Protein AF-A0AAD9J6M9-F1 (afdb_monomer)

Secondary structure (DSSP, 8-state):
--------------------------------SS-S-TT-TTGGG---HHHHH----TTSPPPHHHHHHHHHHHHHHHHHHHHHHHHHHHHHHHHHHHHHHHHHHHHIIIIIHHHHHHHHHHHHHHHHHHHHHIIIIIHHHHHHHHHHHHT----------

Sequence (161 aa):
MSSEQKSEPATLPMGEEVKLNMTPEGARDDLDLLERDPNGMNADIKTKFHDVFGEPDREIYSLDKIWIIAYKVYGLTKLWCYRIISVVLAIPLAVFWGVSFACVSFCRIWVCVPCLRSCDIELMCVRQVFDVCLQTFLGPCWEAFGRLFYNIRVKLIKSEV

Foldseek 3Di:
DDDPPPDDPDPDPPDPDPPPDDDDDDDDPDDDPPCNCPVCPCVVVPDAPCNVDNDDDPPDDDDPVVVVVCNVVVVVVVVVVCVVCCVVPVVVVVVVVVVVVVVVVCCCVPPVVVVVVVVVVVVVVVVVVVVVVCCVPVVVVVVVVVVVVVPDDDDDDPPDD

Organism: NCBI:txid53620

InterPro domains:
  IPR001612 Caveolin [PF01146] (29-155)
  IPR001612 Caveolin [PTHR10844] (19-158)

Solvent-accessible surface area (backbone atoms only — not comparable to full-atom values): 10395 Å² total; per-residue (Å²): 142,79,83,86,80,79,78,74,81,81,84,72,80,90,68,83,75,79,81,78,85,72,86,87,87,77,98,65,82,86,76,53,84,85,58,82,57,86,82,53,83,62,62,89,72,71,77,50,71,61,79,77,67,54,78,93,56,92,86,72,70,72,59,67,70,57,54,54,48,50,54,51,52,49,55,52,52,53,51,53,53,48,53,54,52,44,64,70,45,46,60,61,50,51,52,53,50,52,51,51,52,49,53,52,50,48,46,43,62,72,45,50,46,52,52,51,54,51,50,50,57,57,46,50,56,54,47,54,56,48,49,54,49,43,52,69,57,49,42,59,51,51,54,54,54,50,57,74,58,65,77,69,79,84,78,86,77,83,80,87,127

pLDDT: mean 77.46, std 18.83, range [33.88, 96.12]

Structure (mmCIF, N/CA/C/O backbone):
data_AF-A0AAD9J6M9-F1
#
_entry.id   AF-A0AAD9J6M9-F1
#
loop_
_atom_site.group_PDB
_atom_site.id
_atom_site.type_symbol
_atom_site.label_atom_id
_atom_site.label_alt_id
_atom_site.label_comp_id
_atom_site.label_asym_id
_atom_site.label_entity_id
_atom_site.label_seq_id
_atom_site.pdbx_PDB_ins_code
_atom_site.Cartn_x
_atom_site.Cartn_y
_atom_site.Cartn_z
_atom_site.occupancy
_atom_site.B_iso_or_equiv
_atom_site.auth_seq_id
_atom_site.auth_comp_id
_atom_site.auth_asym_id
_atom_site.auth_atom_id
_atom_site.pdbx_PDB_model_num
ATOM 1 N N . MET A 1 1 ? 22.955 35.532 -42.766 1.00 39.34 1 MET A N 1
ATOM 2 C CA . MET A 1 1 ? 22.198 34.494 -43.491 1.00 39.34 1 MET A CA 1
ATOM 3 C C . MET A 1 1 ? 22.899 33.164 -43.261 1.00 39.34 1 MET A C 1
ATOM 5 O O . MET A 1 1 ? 23.774 32.801 -44.027 1.00 39.34 1 MET A O 1
ATOM 9 N N . SER A 1 2 ? 22.599 32.503 -42.147 1.00 37.25 2 SER A N 1
ATOM 10 C CA . SER A 1 2 ? 22.877 31.077 -41.974 1.00 37.25 2 SER A CA 1
ATOM 11 C C . SER A 1 2 ? 21.791 30.556 -41.048 1.00 37.25 2 SER A C 1
ATOM 13 O O . SER A 1 2 ? 21.625 31.052 -39.937 1.00 37.25 2 SER A O 1
ATOM 15 N N . SER A 1 3 ? 20.941 29.718 -41.614 1.00 34.59 3 SER A N 1
ATOM 16 C CA . SER A 1 3 ? 19.667 29.260 -41.081 1.00 34.59 3 SER A CA 1
ATOM 17 C C . SER A 1 3 ? 19.888 28.336 -39.889 1.00 34.59 3 SER A C 1
ATOM 19 O O . SER A 1 3 ? 20.522 27.292 -40.005 1.00 34.59 3 SER A O 1
ATOM 21 N N . GLU A 1 4 ? 19.329 28.722 -38.748 1.00 39.59 4 GLU A N 1
ATOM 22 C CA . GLU A 1 4 ? 19.260 27.913 -37.538 1.00 39.59 4 GLU A CA 1
ATOM 23 C C . GLU A 1 4 ? 18.248 26.784 -37.771 1.00 39.59 4 GLU A C 1
ATOM 25 O O . GLU A 1 4 ? 17.033 26.961 -37.672 1.00 39.59 4 GLU A O 1
ATOM 30 N N . GLN A 1 5 ? 18.742 25.623 -38.194 1.00 34.78 5 GLN A N 1
ATOM 31 C CA . GLN A 1 5 ? 17.907 24.463 -38.475 1.00 34.78 5 GLN A CA 1
ATOM 32 C C . GLN A 1 5 ? 17.642 23.719 -37.163 1.00 34.78 5 GLN A C 1
ATOM 34 O O . GLN A 1 5 ? 18.360 22.802 -36.775 1.00 34.78 5 GLN A O 1
ATOM 39 N N . LYS A 1 6 ? 16.605 24.174 -36.456 1.00 33.88 6 LYS A N 1
ATOM 40 C CA .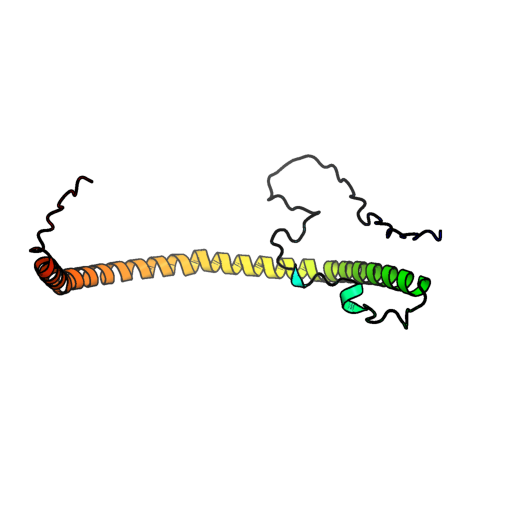 LYS A 1 6 ? 16.033 23.523 -35.277 1.00 33.88 6 LYS A CA 1
ATOM 41 C C . LYS A 1 6 ? 15.489 22.149 -35.683 1.00 33.88 6 LYS A C 1
ATOM 43 O O . LYS A 1 6 ? 14.418 22.055 -36.276 1.00 33.88 6 LYS A O 1
ATOM 48 N N . SER A 1 7 ? 16.235 21.085 -35.401 1.00 38.72 7 SER A N 1
ATOM 49 C CA . SER A 1 7 ? 15.749 19.713 -35.528 1.00 38.72 7 SER A CA 1
ATOM 50 C C . SER A 1 7 ? 14.816 19.414 -34.356 1.00 38.72 7 SER A C 1
ATOM 52 O O . SER A 1 7 ? 15.237 19.132 -33.236 1.00 38.72 7 SER A O 1
ATOM 54 N N . GLU A 1 8 ? 13.517 19.533 -34.610 1.00 36.91 8 GLU A N 1
ATOM 55 C CA . GLU A 1 8 ? 12.484 19.046 -33.701 1.00 36.91 8 GLU A CA 1
ATOM 56 C C . GLU A 1 8 ? 12.668 17.533 -33.482 1.00 36.91 8 GLU A C 1
ATOM 58 O O . GLU A 1 8 ? 12.747 16.779 -34.460 1.00 36.91 8 GLU A O 1
ATOM 63 N N . PRO A 1 9 ? 12.771 17.055 -32.228 1.00 38.12 9 PRO A N 1
ATOM 64 C CA . PRO A 1 9 ? 12.841 15.629 -31.971 1.00 38.12 9 PRO A CA 1
ATOM 65 C C . PRO A 1 9 ? 11.501 15.001 -32.354 1.00 38.12 9 PRO A C 1
ATOM 67 O O . PRO A 1 9 ? 10.450 15.383 -31.846 1.00 38.12 9 PRO A O 1
ATOM 70 N N . ALA A 1 10 ? 11.554 14.031 -33.267 1.00 40.94 10 ALA A N 1
ATOM 71 C CA . ALA A 1 10 ? 10.405 13.248 -33.685 1.00 40.94 10 ALA A CA 1
ATOM 72 C C . ALA A 1 10 ? 9.774 12.552 -32.471 1.00 40.94 10 ALA A C 1
ATOM 74 O O . ALA A 1 10 ? 10.279 11.542 -31.974 1.00 40.94 10 ALA A O 1
ATOM 75 N N . THR A 1 11 ? 8.653 13.093 -32.005 1.00 41.62 11 THR A N 1
ATOM 76 C CA . THR A 1 11 ? 7.750 12.429 -31.071 1.00 41.62 11 THR A CA 1
ATOM 77 C C . THR A 1 11 ? 7.121 11.254 -31.812 1.00 41.62 11 THR A C 1
ATOM 79 O O . THR A 1 11 ? 6.139 11.411 -32.532 1.00 41.62 11 THR A O 1
ATOM 82 N N . LEU A 1 12 ? 7.726 10.071 -31.707 1.00 39.91 12 LEU A N 1
ATOM 83 C CA . LEU A 1 12 ? 7.103 8.849 -32.200 1.00 39.91 12 LEU A CA 1
ATOM 84 C C . LEU A 1 12 ? 6.112 8.343 -31.142 1.00 39.91 12 LEU A C 1
ATOM 86 O O . LEU A 1 12 ? 6.515 8.144 -29.991 1.00 39.91 12 LEU A O 1
ATOM 90 N N . PRO A 1 13 ? 4.837 8.123 -31.506 1.00 35.22 13 PRO A N 1
ATOM 91 C CA . PRO A 1 13 ? 3.833 7.593 -30.600 1.00 35.22 13 PRO A CA 1
ATOM 92 C C . PRO A 1 13 ? 4.141 6.115 -30.341 1.00 35.22 13 PRO A C 1
ATOM 94 O O . PRO A 1 13 ? 3.721 5.226 -31.073 1.00 35.22 13 PRO A O 1
ATOM 97 N N . MET A 1 14 ? 4.917 5.834 -29.295 1.00 41.88 14 MET A N 1
ATOM 98 C CA . MET A 1 14 ? 5.033 4.484 -28.741 1.00 41.88 14 MET A CA 1
ATOM 99 C C . MET A 1 14 ? 3.796 4.208 -27.892 1.00 41.88 14 MET A C 1
ATOM 101 O O . MET A 1 14 ? 3.817 4.313 -26.669 1.00 41.88 14 MET A O 1
ATOM 105 N N . GLY A 1 15 ? 2.701 3.906 -28.575 1.00 48.94 15 GLY A N 1
ATOM 106 C CA . GLY A 1 15 ? 1.404 3.666 -27.966 1.00 48.94 15 GLY A CA 1
ATOM 107 C C . GLY A 1 15 ? 0.348 3.490 -29.039 1.00 48.94 15 GLY A C 1
ATOM 108 O O . GLY A 1 15 ? -0.598 4.263 -29.098 1.00 48.94 15 GLY A O 1
ATOM 109 N N . GLU A 1 16 ? 0.527 2.510 -29.924 1.00 35.44 16 GLU A N 1
ATOM 110 C CA . GLU A 1 16 ? -0.616 2.011 -30.679 1.00 35.44 16 GLU A CA 1
ATOM 111 C C . GLU A 1 16 ? -1.530 1.301 -29.675 1.00 35.44 16 GLU A C 1
ATOM 113 O O . GLU A 1 16 ? -1.231 0.212 -29.178 1.00 35.44 16 GLU A O 1
ATOM 118 N N . GLU A 1 17 ? -2.596 1.999 -29.289 1.00 42.41 17 GLU A N 1
ATOM 119 C CA . GLU A 1 17 ? -3.685 1.444 -28.504 1.00 42.41 17 GLU A CA 1
ATOM 120 C C . GLU A 1 17 ? -4.331 0.310 -29.298 1.00 42.41 17 GLU A C 1
ATOM 122 O O . GLU A 1 17 ? -4.988 0.528 -30.318 1.00 42.41 17 GLU A O 1
ATOM 127 N N . VAL A 1 18 ? -4.195 -0.921 -28.807 1.00 42.53 18 VAL A N 1
ATOM 128 C CA . VAL A 1 18 ? -5.095 -1.995 -29.217 1.00 42.53 18 VAL A CA 1
ATOM 129 C C . VAL A 1 18 ? -6.468 -1.655 -28.635 1.00 42.53 18 VAL A C 1
ATOM 131 O O . VAL A 1 18 ? -6.744 -1.941 -27.471 1.00 42.53 18 VAL A O 1
ATOM 134 N N . LYS A 1 19 ? -7.332 -1.022 -29.440 1.00 37.91 19 LYS A N 1
ATOM 135 C CA . LYS A 1 19 ? -8.756 -0.851 -29.122 1.00 37.91 19 LYS A CA 1
ATOM 136 C C . LYS A 1 19 ? -9.445 -2.213 -29.131 1.00 37.91 19 LYS A C 1
ATOM 138 O O . LYS A 1 19 ? -9.992 -2.652 -30.141 1.00 37.91 19 LYS A O 1
ATOM 143 N N . LEU A 1 20 ? -9.414 -2.892 -27.989 1.00 43.16 20 LEU A N 1
ATOM 144 C CA . LEU A 1 20 ? -10.303 -4.012 -27.704 1.00 43.16 20 LEU A CA 1
ATOM 145 C C . LEU A 1 20 ? -11.694 -3.446 -27.412 1.00 43.16 20 LEU A C 1
ATOM 147 O O . LEU A 1 20 ? -12.047 -3.149 -26.276 1.00 43.16 20 LEU A O 1
ATOM 151 N N . ASN A 1 21 ? -12.481 -3.273 -28.472 1.00 43.06 21 ASN A N 1
ATOM 152 C CA . ASN A 1 21 ? -13.909 -3.024 -28.349 1.00 43.06 21 ASN A CA 1
ATOM 153 C C . ASN A 1 21 ? -14.570 -4.302 -27.821 1.00 43.06 21 ASN A C 1
ATOM 155 O O . ASN A 1 21 ? -14.833 -5.223 -28.594 1.00 43.06 21 ASN A O 1
ATOM 159 N N . MET A 1 22 ? -14.863 -4.355 -26.524 1.00 45.66 22 MET A N 1
ATOM 160 C CA . MET A 1 22 ? -15.821 -5.322 -25.999 1.00 45.66 22 MET A CA 1
ATOM 161 C C . MET A 1 22 ? -16.803 -4.616 -25.068 1.00 45.66 22 MET A C 1
ATOM 163 O O . MET A 1 22 ? -16.492 -4.250 -23.940 1.00 45.66 22 MET A O 1
ATOM 167 N N . THR A 1 23 ? -17.981 -4.354 -25.624 1.00 40.50 23 THR A N 1
ATOM 168 C CA . THR A 1 23 ? -19.172 -3.804 -24.972 1.00 40.50 23 THR A CA 1
ATOM 169 C C . THR A 1 23 ? -19.925 -4.905 -24.197 1.00 40.50 23 THR A C 1
ATOM 171 O O . THR A 1 23 ? -19.619 -6.086 -24.357 1.00 40.50 23 THR A O 1
ATOM 174 N N . PRO A 1 24 ? -20.909 -4.558 -23.352 1.00 59.41 24 PRO A N 1
ATOM 175 C CA . PRO A 1 24 ? -20.744 -4.442 -21.909 1.00 59.41 24 PRO A CA 1
ATOM 176 C C . PRO A 1 24 ? -21.567 -5.504 -21.167 1.00 59.41 24 PRO A C 1
ATOM 178 O O . PRO A 1 24 ? -22.702 -5.735 -21.549 1.00 59.41 24 PRO A O 1
ATOM 181 N N . GLU A 1 25 ? -21.071 -6.064 -20.064 1.00 39.62 25 GLU A N 1
ATOM 182 C CA . GLU A 1 25 ? -21.934 -6.531 -18.965 1.00 39.62 25 GLU A CA 1
ATOM 183 C C . GLU A 1 25 ? -21.142 -6.656 -17.656 1.00 39.62 25 GLU A C 1
ATOM 185 O O . GLU A 1 25 ? -20.177 -7.412 -17.559 1.00 39.62 25 GLU A O 1
ATOM 190 N N . GLY A 1 26 ? -21.616 -5.940 -16.631 1.00 39.66 26 GLY A N 1
ATOM 191 C CA . GLY A 1 26 ? -21.377 -6.274 -15.227 1.00 39.66 26 GLY A CA 1
ATOM 192 C C . GLY A 1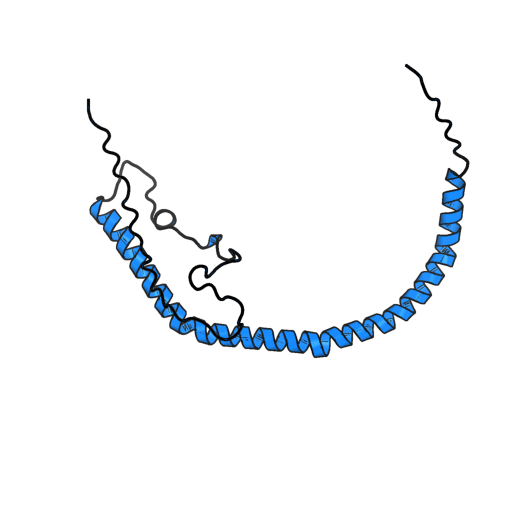 26 ? -20.318 -5.444 -14.503 1.00 39.66 26 GLY A C 1
ATOM 193 O O . GLY A 1 26 ? -19.185 -5.887 -14.355 1.00 39.66 26 GLY A O 1
ATOM 194 N N . ALA A 1 27 ? -20.739 -4.282 -13.993 1.00 48.28 27 ALA A N 1
ATOM 195 C CA . ALA A 1 27 ? -20.185 -3.535 -12.857 1.00 48.28 27 ALA A CA 1
ATOM 196 C C . ALA A 1 27 ? -18.995 -4.194 -12.120 1.00 48.28 27 ALA A C 1
ATOM 198 O O . ALA A 1 27 ? -19.178 -5.030 -11.231 1.00 48.28 27 ALA A O 1
ATOM 199 N N . ARG A 1 28 ? -17.774 -3.777 -12.459 1.00 49.00 28 ARG A N 1
ATOM 200 C CA . ARG A 1 28 ? -16.565 -3.937 -11.643 1.00 49.00 28 ARG A CA 1
ATOM 201 C C . ARG A 1 28 ? -15.788 -2.643 -11.811 1.00 49.00 28 ARG A C 1
ATOM 203 O O . ARG A 1 28 ? -15.558 -2.278 -12.957 1.00 49.00 28 ARG A O 1
ATOM 210 N N . ASP A 1 29 ? -15.491 -1.971 -10.699 1.00 56.62 29 ASP A N 1
ATOM 211 C CA . ASP A 1 29 ? -14.779 -0.688 -10.619 1.00 56.62 29 ASP A CA 1
ATOM 212 C C . ASP A 1 29 ? -13.827 -0.472 -11.802 1.00 56.62 29 ASP A C 1
ATOM 214 O O . ASP A 1 29 ? -12.985 -1.329 -12.079 1.00 56.62 29 ASP A O 1
ATOM 218 N N . ASP A 1 30 ? -14.016 0.643 -12.508 1.00 63.22 30 ASP A N 1
ATOM 219 C CA . ASP A 1 30 ? -13.422 0.957 -13.807 1.00 63.22 30 ASP A CA 1
ATOM 220 C C . ASP A 1 30 ? -11.886 0.866 -13.772 1.00 63.22 30 ASP A C 1
ATOM 222 O O . ASP A 1 30 ? -11.179 1.826 -13.463 1.00 63.22 30 ASP A O 1
ATOM 226 N N . LEU A 1 31 ? -11.349 -0.321 -14.060 1.00 72.44 31 LEU A N 1
ATOM 227 C CA . LEU A 1 31 ? -9.913 -0.553 -14.131 1.00 72.44 31 LEU A CA 1
ATOM 228 C C . LEU A 1 31 ? -9.382 0.083 -15.418 1.00 72.44 31 LEU A C 1
ATOM 230 O O . LEU A 1 31 ? -9.406 -0.538 -16.483 1.00 72.44 31 LEU A O 1
ATOM 234 N N . ASP A 1 32 ? -8.893 1.315 -15.312 1.00 76.12 32 ASP A N 1
ATOM 235 C CA . ASP A 1 32 ? -8.240 1.999 -16.420 1.00 76.12 32 ASP A CA 1
ATOM 236 C C . ASP A 1 32 ? -6.917 1.293 -16.774 1.00 76.12 32 ASP A C 1
ATOM 238 O O . ASP A 1 32 ? -5.966 1.217 -15.991 1.00 76.12 32 ASP A O 1
ATOM 242 N N . LEU A 1 33 ? -6.867 0.714 -17.975 1.00 78.00 33 LEU A N 1
ATOM 243 C CA . LEU A 1 33 ? -5.692 0.000 -18.474 1.00 78.00 33 LEU A CA 1
ATOM 244 C C . LEU A 1 33 ? -4.620 0.945 -19.035 1.00 78.00 33 LEU A C 1
ATOM 246 O O . LEU A 1 33 ? -3.466 0.516 -19.185 1.00 78.00 33 LEU A O 1
ATOM 250 N N . LEU A 1 34 ? -4.998 2.187 -19.348 1.00 79.50 34 LEU A N 1
ATOM 251 C CA . LEU A 1 34 ? -4.128 3.240 -19.865 1.00 79.50 34 LEU A CA 1
ATOM 252 C C . LEU A 1 34 ? -3.442 3.974 -18.709 1.00 79.50 34 LEU A C 1
ATOM 254 O O . LEU A 1 34 ? -2.220 4.140 -18.730 1.00 79.50 34 LEU A O 1
ATOM 258 N N . GLU A 1 35 ? -4.193 4.326 -17.664 1.00 81.50 35 GLU A N 1
ATOM 259 C CA . GLU A 1 35 ? -3.672 4.982 -16.461 1.00 81.50 35 GLU A CA 1
ATOM 260 C C . GLU A 1 35 ? -3.508 4.003 -15.287 1.00 81.50 35 GLU A C 1
ATOM 262 O O . GLU A 1 35 ? -4.363 3.844 -14.423 1.00 81.50 35 GLU A O 1
ATOM 267 N N . ARG A 1 36 ? -2.341 3.346 -15.225 1.00 80.19 36 ARG A N 1
ATOM 268 C CA . ARG A 1 36 ? -2.024 2.340 -14.187 1.00 80.19 36 ARG A CA 1
ATOM 269 C C . ARG A 1 36 ? -1.586 2.911 -12.829 1.00 80.19 36 ARG A C 1
ATOM 271 O O . ARG A 1 36 ? -1.344 2.137 -11.907 1.00 80.19 36 ARG A O 1
ATOM 278 N N . ASP A 1 37 ? -1.432 4.230 -12.711 1.00 83.38 37 ASP A N 1
ATOM 279 C CA . ASP A 1 37 ? -1.066 4.930 -11.467 1.00 83.38 37 ASP A CA 1
ATOM 280 C C . ASP A 1 37 ? -1.942 6.183 -11.260 1.00 83.38 37 ASP A C 1
ATOM 282 O O . ASP A 1 37 ? -1.429 7.302 -11.283 1.00 83.38 37 ASP A O 1
ATOM 286 N N . PRO A 1 38 ? -3.265 6.019 -11.069 1.00 84.44 38 PRO A N 1
ATOM 287 C CA . PRO A 1 38 ? -4.203 7.144 -10.966 1.00 84.44 38 PRO A CA 1
ATOM 288 C C . PRO A 1 38 ? -3.962 8.016 -9.724 1.00 84.44 38 PRO A C 1
ATOM 290 O O . PRO A 1 38 ? -4.280 9.200 -9.706 1.00 84.44 38 PRO A O 1
ATOM 293 N N . ASN A 1 39 ? -3.360 7.442 -8.678 1.00 85.06 39 ASN A N 1
ATOM 294 C CA . ASN A 1 39 ? -3.036 8.152 -7.439 1.00 85.06 39 ASN A CA 1
ATOM 295 C C . ASN A 1 39 ? -1.646 8.808 -7.476 1.00 85.06 39 ASN A C 1
ATOM 297 O O . ASN A 1 39 ? -1.239 9.418 -6.488 1.00 85.06 39 ASN A O 1
ATOM 301 N N . GLY A 1 40 ? -0.900 8.656 -8.577 1.00 84.56 40 GLY A N 1
ATOM 302 C CA . GLY A 1 40 ? 0.436 9.227 -8.739 1.00 84.56 40 GLY A CA 1
ATOM 303 C C . GLY A 1 40 ? 1.446 8.765 -7.686 1.00 84.56 40 GLY A C 1
ATOM 304 O O . GLY A 1 40 ? 2.356 9.521 -7.352 1.00 84.56 40 GLY A O 1
ATOM 305 N N . MET A 1 41 ? 1.298 7.549 -7.150 1.00 85.62 41 MET A N 1
ATOM 306 C CA . MET A 1 41 ? 2.139 7.041 -6.058 1.00 85.62 41 MET A CA 1
ATOM 307 C C . MET A 1 41 ? 3.593 6.834 -6.483 1.00 85.62 41 MET A C 1
ATOM 309 O O . MET A 1 41 ? 4.477 6.815 -5.635 1.00 85.62 41 MET A O 1
ATOM 313 N N . ASN A 1 42 ? 3.845 6.659 -7.784 1.00 85.88 42 ASN A N 1
ATOM 314 C CA . ASN A 1 42 ? 5.173 6.374 -8.325 1.00 85.88 42 ASN A CA 1
ATOM 315 C C . ASN A 1 42 ? 5.735 7.556 -9.134 1.00 85.88 42 ASN A C 1
ATOM 317 O O . ASN A 1 42 ? 6.537 7.355 -10.055 1.00 85.88 42 ASN A O 1
ATOM 321 N N . ALA A 1 43 ? 5.302 8.788 -8.846 1.00 82.31 43 ALA A N 1
ATOM 322 C CA . ALA A 1 43 ? 5.723 9.985 -9.578 1.00 82.31 43 ALA A CA 1
ATOM 323 C C . ALA A 1 43 ? 7.250 10.192 -9.549 1.00 82.31 43 ALA A C 1
ATOM 325 O O . ALA A 1 43 ? 7.854 10.550 -10.560 1.00 82.31 43 ALA A O 1
ATOM 326 N N . ASP A 1 44 ? 7.867 9.891 -8.414 1.00 78.75 44 ASP A N 1
ATOM 327 C CA . ASP A 1 44 ? 9.283 10.064 -8.089 1.00 78.75 44 ASP A CA 1
ATOM 328 C C . ASP A 1 44 ? 10.200 9.009 -8.735 1.00 78.75 44 ASP A C 1
ATOM 330 O O . ASP A 1 44 ? 11.393 9.245 -8.914 1.00 78.75 44 ASP A O 1
ATOM 334 N N . ILE A 1 45 ? 9.654 7.875 -9.185 1.00 79.69 45 ILE A N 1
ATOM 335 C CA . ILE A 1 45 ? 10.426 6.776 -9.799 1.00 79.69 45 ILE A CA 1
ATOM 336 C C . ILE A 1 45 ? 10.530 6.942 -11.333 1.00 79.69 45 ILE A C 1
ATOM 338 O O . ILE A 1 45 ? 11.195 6.160 -12.026 1.00 79.69 45 ILE A O 1
ATOM 342 N N . LYS A 1 46 ? 9.913 7.988 -11.905 1.00 76.00 46 LYS A N 1
ATOM 343 C CA . LYS A 1 46 ? 9.932 8.294 -13.348 1.00 76.00 46 LYS A CA 1
ATOM 344 C C . LYS A 1 46 ? 11.306 8.807 -13.806 1.00 76.00 46 LYS A C 1
ATOM 346 O O . LYS A 1 46 ? 11.479 9.975 -14.128 1.00 76.00 46 LYS A O 1
ATOM 351 N N . THR A 1 47 ? 12.278 7.905 -13.891 1.00 79.38 47 THR A N 1
ATOM 352 C CA . THR A 1 47 ? 13.630 8.173 -14.400 1.00 79.38 47 THR A CA 1
ATOM 353 C C . THR A 1 47 ? 13.640 8.298 -15.924 1.00 79.38 47 THR A C 1
ATOM 355 O O . THR A 1 47 ? 13.270 7.351 -16.639 1.00 79.38 47 THR A O 1
ATOM 358 N N . LYS A 1 48 ? 14.077 9.455 -16.439 1.00 83.06 48 LYS A N 1
ATOM 359 C CA . LYS A 1 48 ? 14.310 9.675 -17.875 1.00 83.06 48 LYS A CA 1
ATOM 360 C C . LYS A 1 48 ? 15.722 9.229 -18.253 1.00 83.06 48 LYS A C 1
ATOM 362 O O . LYS A 1 48 ? 16.621 9.203 -17.423 1.00 83.06 48 LYS A O 1
ATOM 367 N N . PHE A 1 49 ? 15.936 8.917 -19.534 1.00 83.62 49 PHE A N 1
ATOM 368 C CA . PHE A 1 49 ? 17.264 8.548 -20.052 1.00 83.62 49 PHE A CA 1
ATOM 369 C C . PHE A 1 49 ? 18.330 9.609 -19.726 1.00 83.62 49 PHE A C 1
ATOM 371 O O . PHE A 1 49 ? 19.418 9.272 -19.269 1.00 83.62 49 PHE A O 1
ATOM 378 N N . HIS A 1 50 ? 17.976 10.888 -19.887 1.00 82.25 50 HIS A N 1
ATOM 379 C CA . HIS A 1 50 ? 18.848 12.020 -19.570 1.00 82.25 50 HIS A CA 1
ATOM 380 C C . HIS A 1 50 ? 19.164 12.154 -18.074 1.00 82.25 50 HIS A C 1
ATOM 382 O O . HIS A 1 50 ? 20.216 12.683 -17.745 1.00 82.25 50 HIS A O 1
ATOM 388 N N . ASP A 1 51 ? 18.318 11.638 -17.178 1.00 83.38 51 ASP A N 1
ATOM 389 C CA . ASP A 1 51 ? 18.575 11.685 -15.731 1.00 83.38 51 ASP A CA 1
ATOM 390 C C . ASP A 1 51 ? 19.597 10.618 -15.299 1.00 83.38 51 ASP A C 1
ATOM 392 O O . ASP A 1 51 ? 20.183 10.715 -14.227 1.00 83.38 51 ASP A O 1
ATOM 396 N N . VAL A 1 52 ? 19.804 9.584 -16.126 1.00 83.44 52 VAL A N 1
ATOM 397 C CA . VAL A 1 52 ? 20.721 8.466 -15.843 1.00 83.44 52 VAL A CA 1
ATOM 398 C C . VAL A 1 52 ? 22.050 8.629 -16.577 1.00 83.44 52 VAL A C 1
ATOM 400 O O . VAL A 1 52 ? 23.102 8.362 -16.006 1.00 83.44 52 VAL A O 1
ATOM 403 N N . PHE A 1 53 ? 22.004 9.050 -17.843 1.00 82.50 53 PHE A N 1
ATOM 404 C CA . PHE A 1 53 ? 23.172 9.113 -18.728 1.00 82.50 53 PHE A CA 1
ATOM 405 C C . PHE A 1 53 ? 23.494 10.524 -19.222 1.00 82.50 53 PHE A C 1
ATOM 407 O O . PHE A 1 53 ? 24.367 10.665 -20.069 1.00 82.50 53 PHE A O 1
ATOM 414 N N . GLY A 1 54 ? 22.778 11.555 -18.760 1.00 76.94 54 GLY A N 1
ATOM 415 C CA . GLY A 1 54 ? 22.937 12.923 -19.251 1.00 76.94 54 GLY A CA 1
ATOM 416 C C . GLY A 1 54 ? 24.387 13.397 -19.190 1.00 76.94 54 GLY A C 1
ATOM 417 O O . GLY A 1 54 ? 24.966 13.498 -18.111 1.00 76.94 54 GLY A O 1
ATOM 418 N N . GLU A 1 55 ? 24.964 13.688 -20.354 1.00 77.69 55 GLU A N 1
ATOM 419 C CA . GLU A 1 55 ? 26.297 14.281 -20.455 1.00 77.69 55 GLU A CA 1
ATOM 420 C C . GLU A 1 55 ? 26.226 15.768 -20.019 1.00 77.69 55 GLU A C 1
ATOM 422 O O . GLU A 1 55 ? 25.329 16.484 -20.479 1.00 77.69 55 GLU A O 1
ATOM 427 N N . PRO A 1 56 ? 27.113 16.242 -19.114 1.00 70.88 56 PRO A N 1
ATOM 428 C CA . PRO A 1 56 ? 27.028 17.586 -18.528 1.00 70.88 56 PRO A CA 1
ATOM 429 C C . PRO A 1 56 ? 27.578 18.722 -19.413 1.00 70.88 56 PRO A C 1
ATOM 431 O O . PRO A 1 56 ? 27.194 19.870 -19.197 1.00 70.88 56 PRO A O 1
ATOM 434 N N . ASP A 1 57 ? 28.424 18.436 -20.412 1.00 57.94 57 ASP A N 1
ATOM 435 C CA . ASP A 1 57 ? 29.181 19.457 -21.156 1.00 57.94 57 ASP A CA 1
ATOM 436 C C . ASP A 1 57 ? 28.971 19.413 -22.674 1.00 57.94 57 ASP A C 1
ATOM 438 O O . ASP A 1 57 ? 28.913 18.351 -23.290 1.00 57.94 57 ASP A O 1
ATOM 442 N N . ARG A 1 58 ? 28.924 20.595 -23.307 1.00 59.47 58 ARG A N 1
ATOM 443 C CA . ARG A 1 58 ? 28.758 20.740 -24.768 1.00 59.47 58 ARG A CA 1
ATOM 444 C C . ARG A 1 58 ? 30.036 20.491 -25.584 1.00 59.47 58 ARG A C 1
ATOM 446 O O . ARG A 1 58 ? 30.001 20.556 -26.810 1.00 59.47 58 ARG A O 1
ATOM 453 N N . GLU A 1 59 ? 31.165 20.271 -24.918 1.00 59.25 59 GLU A N 1
ATOM 454 C CA . GLU A 1 59 ? 32.496 20.218 -25.539 1.00 59.25 59 GLU A CA 1
ATOM 455 C C . GLU A 1 59 ? 32.947 18.785 -25.875 1.00 59.25 59 GLU A C 1
ATOM 457 O O . GLU A 1 59 ? 33.818 18.597 -26.722 1.00 59.25 59 GLU A O 1
ATOM 462 N N . ILE A 1 60 ? 32.325 17.767 -25.264 1.00 57.78 60 ILE A N 1
ATOM 463 C CA . ILE A 1 60 ? 32.664 16.344 -25.427 1.00 57.78 60 ILE A CA 1
ATOM 464 C C . ILE A 1 60 ? 31.379 15.551 -25.706 1.00 57.78 60 ILE A C 1
ATOM 466 O O . ILE A 1 60 ? 30.981 14.696 -24.922 1.00 57.78 60 ILE A O 1
ATOM 470 N N . TYR A 1 61 ? 30.701 15.849 -26.816 1.00 65.75 61 TYR A N 1
ATOM 471 C CA . TYR A 1 61 ? 29.542 15.056 -27.225 1.00 65.75 61 TYR A CA 1
ATOM 472 C C . TYR A 1 61 ? 29.979 13.690 -27.750 1.00 65.75 61 TYR A C 1
ATOM 474 O O . TYR A 1 61 ? 30.835 13.586 -28.638 1.00 65.75 61 TYR A O 1
ATOM 482 N N . SER A 1 62 ? 29.344 12.631 -27.250 1.00 67.12 62 SER A N 1
ATOM 483 C CA . SER A 1 62 ? 29.352 11.355 -27.959 1.00 67.12 62 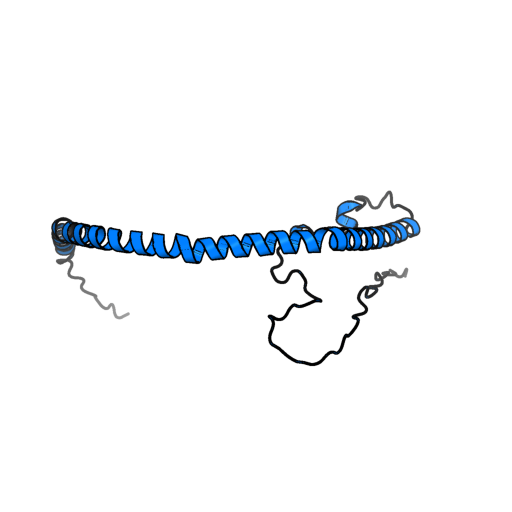SER A CA 1
ATOM 484 C C . SER A 1 62 ? 28.722 11.515 -29.355 1.00 67.12 62 SER A C 1
ATOM 486 O O . SER A 1 62 ? 27.878 12.378 -29.587 1.00 67.12 62 SER A O 1
ATOM 488 N N . LEU A 1 63 ? 29.158 10.710 -30.335 1.00 76.56 63 LEU A N 1
ATOM 489 C CA . LEU A 1 63 ? 28.636 10.792 -31.708 1.00 76.56 63 LEU A CA 1
ATOM 490 C C . LEU A 1 63 ? 27.097 10.685 -31.704 1.00 76.56 63 LEU A C 1
ATOM 492 O O . LEU A 1 63 ? 26.566 9.688 -31.213 1.00 76.56 63 LEU A O 1
ATOM 496 N N . ASP A 1 64 ? 26.391 11.629 -32.340 1.00 80.25 64 ASP A N 1
ATOM 497 C CA . ASP A 1 64 ? 24.914 11.721 -32.340 1.00 80.25 64 ASP A CA 1
ATOM 498 C C . ASP A 1 64 ? 24.208 10.391 -32.651 1.00 80.25 64 ASP A C 1
ATOM 500 O O . ASP A 1 64 ? 23.183 10.034 -32.068 1.00 80.25 64 ASP A O 1
ATOM 504 N N . LYS A 1 65 ? 24.777 9.611 -33.577 1.00 80.56 65 LYS A N 1
ATOM 505 C CA . LYS A 1 65 ? 24.235 8.301 -33.965 1.00 80.56 65 LYS A CA 1
ATOM 506 C C . LYS A 1 65 ? 24.263 7.303 -32.809 1.00 80.56 65 LYS A C 1
ATOM 508 O O . LYS A 1 65 ? 23.316 6.537 -32.647 1.00 80.56 65 LYS A O 1
ATOM 513 N N . ILE A 1 66 ? 25.334 7.309 -32.020 1.00 85.06 66 ILE A N 1
ATOM 514 C CA . ILE A 1 66 ? 25.501 6.431 -30.860 1.00 85.06 66 ILE A CA 1
ATOM 515 C C . ILE A 1 66 ? 24.543 6.869 -29.758 1.00 85.06 66 ILE A C 1
ATOM 517 O O . ILE A 1 66 ? 23.858 6.020 -29.194 1.00 85.06 66 ILE A O 1
ATOM 521 N N . TRP A 1 67 ? 24.417 8.177 -29.530 1.00 85.25 67 TRP A N 1
ATOM 522 C CA . TRP A 1 67 ? 23.485 8.734 -28.553 1.00 85.25 67 TRP A CA 1
ATOM 523 C C . TRP A 1 67 ? 22.028 8.322 -28.835 1.00 85.25 67 TRP A C 1
ATOM 525 O O . TRP A 1 67 ? 21.323 7.832 -27.950 1.00 85.25 67 TRP A O 1
ATOM 535 N N . ILE A 1 68 ? 21.588 8.397 -30.099 1.00 85.62 68 ILE A N 1
ATOM 536 C CA . ILE A 1 68 ? 20.241 7.963 -30.515 1.00 85.62 68 ILE A CA 1
ATOM 537 C C . ILE A 1 68 ? 20.052 6.447 -30.353 1.00 85.62 68 ILE A C 1
ATOM 539 O O . ILE A 1 68 ? 18.983 5.993 -29.932 1.00 85.62 68 ILE A O 1
ATOM 543 N N . ILE A 1 69 ? 21.058 5.640 -30.706 1.00 88.50 69 ILE A N 1
ATOM 544 C CA . ILE A 1 69 ? 20.985 4.179 -30.556 1.00 88.50 69 ILE A CA 1
ATOM 545 C C . ILE A 1 69 ? 20.922 3.803 -29.073 1.00 88.50 69 ILE A C 1
ATOM 547 O O . ILE A 1 69 ? 20.087 2.981 -28.698 1.00 88.50 69 ILE A O 1
ATOM 551 N N . ALA A 1 70 ? 21.734 4.441 -28.229 1.00 88.19 70 ALA A N 1
ATOM 552 C CA . ALA A 1 70 ? 21.728 4.240 -26.786 1.00 88.19 70 ALA A CA 1
ATOM 553 C C . ALA A 1 70 ? 20.352 4.562 -26.187 1.00 88.19 70 ALA A C 1
ATOM 555 O O . ALA A 1 70 ? 19.801 3.738 -25.457 1.00 88.19 70 ALA A O 1
ATOM 556 N N . TYR A 1 71 ? 19.745 5.686 -26.584 1.00 88.00 71 TYR A N 1
ATOM 5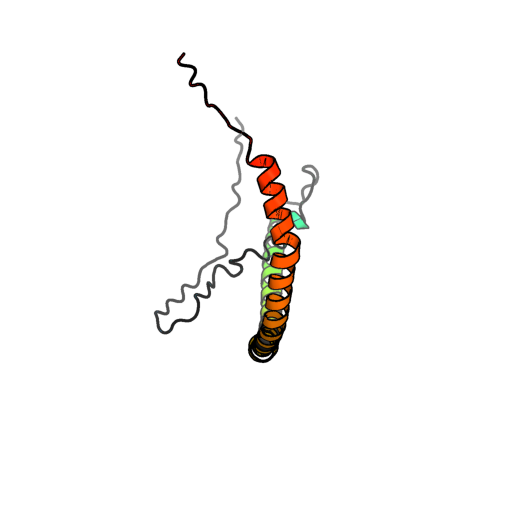57 C CA . TYR A 1 71 ? 18.389 6.053 -26.174 1.00 88.00 71 TYR A CA 1
ATOM 558 C C . TYR A 1 71 ? 17.356 4.968 -26.531 1.00 88.00 71 TYR A C 1
ATOM 560 O O . TYR A 1 71 ? 16.566 4.540 -25.684 1.00 88.00 71 TYR A O 1
ATOM 568 N N . LYS A 1 72 ? 17.389 4.466 -27.774 1.00 88.56 72 LYS A N 1
ATOM 569 C CA . LYS A 1 72 ? 16.457 3.429 -28.250 1.00 88.56 72 LYS A CA 1
ATOM 570 C C . LYS A 1 72 ? 16.648 2.096 -27.529 1.00 88.56 72 LYS A C 1
ATOM 572 O O . LYS A 1 72 ? 15.674 1.500 -27.069 1.00 88.56 72 LYS A O 1
ATOM 577 N N . VAL A 1 73 ? 17.890 1.625 -27.426 1.00 91.44 73 VAL A N 1
ATOM 578 C CA . VAL A 1 73 ? 18.213 0.340 -26.788 1.00 91.44 73 VAL A CA 1
ATOM 579 C C . VAL A 1 73 ? 17.887 0.384 -25.297 1.00 91.44 73 VAL A C 1
ATOM 581 O O . VAL A 1 73 ? 17.308 -0.572 -24.783 1.00 91.44 73 VAL A O 1
ATOM 584 N N . TYR A 1 74 ? 18.167 1.498 -24.614 1.00 88.44 74 TYR A N 1
ATOM 585 C CA . TYR A 1 74 ? 17.798 1.695 -23.212 1.00 88.44 74 TYR A CA 1
ATOM 586 C C . TYR A 1 74 ? 16.284 1.580 -22.994 1.00 88.44 74 TYR A C 1
ATOM 588 O O . TYR A 1 74 ? 15.841 0.800 -22.148 1.00 88.44 74 TYR A O 1
ATOM 596 N N . GLY A 1 75 ? 15.484 2.305 -23.786 1.00 87.69 75 GLY A N 1
ATOM 597 C CA . GLY A 1 75 ? 14.024 2.275 -23.677 1.00 87.69 75 GLY A CA 1
ATOM 598 C C . GLY A 1 75 ? 13.443 0.878 -23.905 1.00 87.69 75 GLY A C 1
ATOM 599 O O . GLY A 1 75 ? 12.622 0.408 -23.116 1.00 87.69 75 GLY A O 1
ATOM 600 N N . LEU A 1 76 ? 13.919 0.177 -24.939 1.00 90.44 76 LEU A N 1
ATOM 601 C CA . LEU A 1 76 ? 13.490 -1.191 -25.236 1.00 90.44 76 LEU A CA 1
ATOM 602 C C . LEU A 1 76 ? 13.881 -2.161 -24.119 1.00 90.44 76 LEU A C 1
ATOM 604 O O . LEU A 1 76 ? 13.039 -2.913 -23.633 1.00 90.44 76 LEU A O 1
ATOM 608 N N . THR A 1 77 ? 15.134 -2.121 -23.673 1.00 90.38 77 THR A N 1
ATOM 609 C CA . THR A 1 77 ? 15.641 -3.037 -22.642 1.00 90.38 77 THR A CA 1
ATOM 610 C C . THR A 1 77 ? 14.880 -2.855 -21.330 1.00 90.38 77 THR A C 1
ATOM 612 O O . THR A 1 77 ? 14.443 -3.838 -20.732 1.00 90.38 77 THR A O 1
ATOM 615 N N . LYS A 1 78 ? 14.634 -1.601 -20.923 1.00 88.50 78 LYS A N 1
ATOM 616 C CA . LYS A 1 78 ? 13.821 -1.265 -19.745 1.00 88.50 78 LYS A CA 1
ATOM 617 C C . LYS A 1 78 ? 12.400 -1.818 -19.869 1.00 88.50 78 LYS A C 1
ATOM 619 O O . LYS A 1 78 ? 11.915 -2.441 -18.929 1.00 88.50 78 LYS A O 1
ATOM 624 N N . LEU A 1 79 ? 11.754 -1.647 -21.025 1.00 88.81 79 LEU A N 1
ATOM 625 C CA . LEU A 1 79 ? 10.388 -2.122 -21.263 1.00 88.81 79 LEU A CA 1
ATOM 626 C C . LEU A 1 79 ? 10.275 -3.649 -21.182 1.00 88.81 79 LEU A C 1
ATOM 628 O O . LEU A 1 79 ? 9.390 -4.169 -20.502 1.00 88.81 79 LEU A O 1
ATOM 632 N N . TRP A 1 80 ? 11.149 -4.373 -21.879 1.00 90.44 80 TRP A N 1
ATOM 633 C CA . TRP A 1 80 ? 11.090 -5.834 -21.929 1.00 90.44 80 TRP A CA 1
ATOM 634 C C . TRP A 1 80 ? 11.470 -6.469 -20.592 1.00 90.44 80 TRP A C 1
ATOM 636 O O . TRP A 1 80 ? 10.780 -7.380 -20.140 1.00 90.44 80 TRP A O 1
ATOM 646 N N . CYS A 1 81 ? 12.501 -5.944 -19.924 1.00 90.50 81 CYS A N 1
ATOM 647 C CA . CYS A 1 81 ? 12.882 -6.386 -18.585 1.00 90.50 81 CYS A CA 1
ATOM 648 C C . CYS A 1 81 ? 11.733 -6.173 -17.588 1.00 90.50 81 CYS A C 1
ATOM 650 O O . CYS A 1 81 ? 11.337 -7.110 -16.895 1.00 90.50 81 CYS A O 1
ATOM 652 N N . TYR A 1 82 ? 11.125 -4.980 -17.595 1.00 89.94 82 TYR A N 1
ATOM 653 C CA . TYR A 1 82 ? 9.960 -4.684 -16.764 1.00 89.94 82 TYR A CA 1
ATOM 654 C C . TYR A 1 82 ? 8.810 -5.658 -17.038 1.00 89.94 82 TYR A C 1
ATOM 656 O O . TYR A 1 82 ? 8.308 -6.270 -16.106 1.00 89.94 82 TYR A O 1
ATOM 664 N N . ARG A 1 83 ? 8.439 -5.888 -18.306 1.00 89.31 83 ARG A N 1
ATOM 665 C CA . ARG A 1 83 ? 7.356 -6.820 -18.668 1.00 89.31 83 ARG A CA 1
ATOM 666 C C . ARG A 1 83 ? 7.594 -8.237 -18.150 1.00 89.31 83 ARG A C 1
ATOM 668 O O . ARG A 1 83 ? 6.674 -8.827 -17.590 1.00 89.31 83 ARG A O 1
ATOM 675 N N . ILE A 1 84 ? 8.801 -8.776 -18.318 1.00 91.81 84 ILE A N 1
ATOM 676 C CA . ILE A 1 84 ? 9.128 -10.140 -17.876 1.00 91.81 84 ILE A CA 1
ATOM 677 C C . ILE A 1 84 ? 9.046 -10.237 -16.351 1.00 91.81 84 ILE A C 1
ATOM 679 O O . ILE A 1 84 ? 8.366 -11.118 -15.827 1.00 91.81 84 ILE A O 1
ATOM 683 N N . ILE A 1 85 ? 9.679 -9.301 -15.637 1.00 90.06 85 ILE A N 1
ATOM 684 C CA . ILE A 1 85 ? 9.658 -9.272 -14.169 1.00 90.06 85 ILE A CA 1
ATOM 685 C C . ILE A 1 85 ? 8.225 -9.098 -13.657 1.00 90.06 85 ILE A C 1
ATOM 687 O O . ILE A 1 85 ? 7.812 -9.803 -12.737 1.00 90.06 85 ILE A O 1
ATOM 691 N N . SER A 1 86 ? 7.441 -8.210 -14.273 1.00 89.62 86 SER A N 1
ATOM 692 C CA . SER A 1 86 ? 6.038 -8.007 -13.922 1.00 89.62 86 SER A CA 1
ATOM 693 C C . SER A 1 86 ? 5.215 -9.274 -14.118 1.00 89.62 86 SER A C 1
ATOM 695 O O . SER A 1 86 ? 4.432 -9.599 -13.242 1.00 89.62 86 SER A O 1
ATOM 697 N N . VAL A 1 87 ? 5.387 -10.035 -15.200 1.00 89.44 87 VAL A N 1
ATOM 698 C CA . VAL A 1 87 ? 4.630 -11.289 -15.378 1.00 89.44 87 VAL A CA 1
ATOM 699 C C . VAL A 1 87 ? 4.975 -12.304 -14.287 1.00 89.44 87 VAL A C 1
ATOM 701 O O . VAL A 1 87 ? 4.077 -12.928 -13.724 1.00 89.44 87 VAL A O 1
ATOM 704 N N . VAL A 1 88 ? 6.260 -12.442 -13.956 1.00 92.00 88 VAL A N 1
ATOM 705 C CA . VAL A 1 88 ? 6.723 -13.419 -12.961 1.00 92.00 88 VAL A CA 1
ATOM 706 C C . VAL A 1 88 ? 6.286 -13.038 -11.545 1.00 92.00 88 VAL A C 1
ATOM 708 O O . VAL A 1 88 ? 5.898 -13.911 -10.772 1.00 92.00 88 VAL A O 1
ATOM 711 N N . LEU A 1 89 ? 6.333 -11.750 -11.193 1.00 92.88 89 LEU A N 1
ATOM 712 C CA . LEU A 1 89 ? 6.122 -11.296 -9.816 1.00 92.88 89 LEU A CA 1
ATOM 713 C C . LEU A 1 89 ? 4.739 -10.695 -9.549 1.00 92.88 89 LEU A C 1
ATOM 715 O O . LEU A 1 89 ? 4.280 -10.758 -8.412 1.00 92.88 89 LEU A O 1
ATOM 719 N N . ALA A 1 90 ? 4.048 -10.128 -10.543 1.00 90.06 90 ALA A N 1
ATOM 720 C CA . ALA A 1 90 ? 2.791 -9.417 -10.291 1.00 90.06 90 ALA A CA 1
ATOM 721 C C . ALA A 1 90 ? 1.687 -10.354 -9.801 1.00 90.06 90 ALA A C 1
ATOM 723 O O . ALA A 1 90 ? 0.993 -10.010 -8.853 1.00 90.06 90 ALA A O 1
ATOM 724 N N . ILE A 1 91 ? 1.546 -11.543 -10.396 1.00 89.50 91 ILE A N 1
ATOM 725 C CA . ILE A 1 91 ? 0.524 -12.519 -9.989 1.00 89.50 91 ILE A CA 1
ATOM 726 C C . ILE A 1 91 ? 0.734 -12.985 -8.537 1.00 89.50 91 ILE A C 1
ATOM 728 O O . ILE A 1 91 ? -0.192 -12.830 -7.738 1.00 89.50 91 ILE A O 1
ATOM 732 N N . PRO A 1 92 ? 1.910 -13.513 -8.137 1.00 92.31 92 PRO A N 1
ATOM 733 C CA . PRO A 1 92 ? 2.102 -13.961 -6.759 1.00 92.31 92 PRO A CA 1
ATOM 734 C C . PRO A 1 92 ? 2.008 -12.810 -5.749 1.00 92.31 92 PRO A C 1
ATOM 736 O O . PRO A 1 92 ? 1.422 -12.991 -4.681 1.00 92.31 92 PRO A O 1
ATOM 739 N N . LEU A 1 93 ? 2.515 -11.616 -6.083 1.00 92.44 93 LEU A N 1
ATOM 740 C CA . LEU A 1 93 ? 2.399 -10.449 -5.205 1.00 92.44 93 LEU A CA 1
ATOM 741 C C . LEU A 1 93 ? 0.951 -9.975 -5.062 1.00 92.44 93 LEU A C 1
ATOM 743 O O . LEU A 1 93 ? 0.534 -9.658 -3.951 1.00 92.44 93 LEU A O 1
ATOM 747 N N . ALA A 1 94 ? 0.166 -9.962 -6.141 1.00 92.44 94 ALA A N 1
ATOM 748 C CA . ALA A 1 94 ? -1.246 -9.595 -6.084 1.00 92.44 94 ALA A CA 1
ATOM 749 C C . ALA A 1 94 ? -2.034 -10.544 -5.171 1.00 92.44 94 ALA A C 1
ATOM 751 O O . ALA A 1 94 ? -2.829 -10.088 -4.352 1.00 92.44 94 ALA A O 1
ATOM 752 N N . VAL A 1 95 ? -1.765 -11.852 -5.248 1.00 93.31 95 VAL A N 1
ATOM 753 C CA . VAL A 1 95 ? -2.373 -12.845 -4.348 1.00 93.31 95 VAL A CA 1
ATOM 754 C C . VAL A 1 95 ? -1.951 -12.600 -2.899 1.00 93.31 95 VAL A C 1
ATOM 756 O O . VAL A 1 95 ? -2.804 -12.564 -2.014 1.00 93.31 95 VAL A O 1
ATOM 759 N N . PHE A 1 96 ? -0.657 -12.382 -2.647 1.00 95.12 96 PHE A N 1
ATOM 760 C CA . PHE A 1 96 ? -0.143 -12.116 -1.302 1.00 95.12 96 PHE A CA 1
ATOM 761 C C . PHE A 1 96 ? -0.794 -10.881 -0.662 1.00 95.12 96 PHE A C 1
ATOM 763 O O . PHE A 1 96 ? -1.271 -10.941 0.477 1.00 95.12 96 PHE A O 1
ATOM 770 N N . TRP A 1 97 ? -0.860 -9.773 -1.401 1.00 95.00 97 TRP A N 1
ATOM 771 C CA . TRP A 1 97 ? -1.500 -8.549 -0.927 1.00 95.00 97 TRP A CA 1
ATOM 772 C C . TRP A 1 97 ? -3.008 -8.724 -0.761 1.00 95.00 97 TRP A C 1
ATOM 774 O O . TRP A 1 97 ? -3.547 -8.316 0.264 1.00 95.00 97 TRP A O 1
ATOM 784 N N . GLY A 1 98 ? -3.683 -9.391 -1.701 1.00 95.62 98 GLY A N 1
ATOM 785 C CA . GLY A 1 98 ? -5.115 -9.677 -1.609 1.00 95.62 98 GLY A CA 1
ATOM 786 C C . GLY A 1 98 ? -5.479 -10.459 -0.344 1.00 95.62 98 GLY A C 1
ATOM 787 O O . GLY A 1 98 ? -6.382 -10.060 0.391 1.00 95.62 98 GLY A O 1
ATOM 788 N N . VAL A 1 99 ? -4.728 -11.521 -0.031 1.00 95.94 99 VAL A N 1
ATOM 789 C CA . VAL A 1 99 ? -4.911 -12.294 1.210 1.00 95.94 99 VAL A CA 1
ATOM 790 C C . VAL A 1 99 ? -4.614 -11.440 2.442 1.00 95.94 99 VAL A C 1
ATOM 792 O 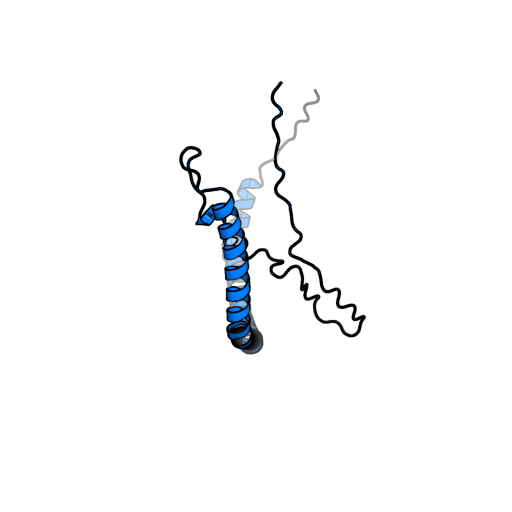O . VAL A 1 99 ? -5.381 -11.462 3.403 1.00 95.94 99 VAL A O 1
ATOM 795 N N . SER A 1 100 ? -3.543 -10.643 2.413 1.00 95.88 100 SER A N 1
ATOM 796 C CA . SER A 1 100 ? -3.183 -9.759 3.528 1.00 95.88 100 SER A CA 1
ATOM 797 C C . SER A 1 100 ? -4.300 -8.759 3.844 1.00 95.88 100 SER A C 1
ATOM 799 O O . SER A 1 100 ? -4.718 -8.642 4.997 1.00 95.88 100 SER A O 1
ATOM 801 N N . PHE A 1 101 ? -4.844 -8.087 2.825 1.00 94.62 101 PHE A N 1
ATOM 802 C CA . PHE A 1 101 ? -5.963 -7.160 2.996 1.00 94.62 101 PHE A CA 1
ATOM 803 C C . PHE A 1 101 ? -7.239 -7.866 3.461 1.00 94.62 101 PHE A C 1
ATOM 805 O O . PHE A 1 101 ? -7.953 -7.327 4.310 1.00 94.62 101 PHE A O 1
ATOM 812 N N . ALA A 1 102 ? -7.504 -9.087 2.986 1.00 95.19 102 ALA A N 1
ATOM 813 C CA . ALA A 1 102 ? -8.632 -9.885 3.458 1.00 95.19 102 ALA A CA 1
ATOM 814 C C . ALA A 1 102 ? -8.516 -10.210 4.958 1.00 95.19 102 ALA A C 1
ATOM 816 O O . ALA A 1 102 ? -9.472 -10.001 5.707 1.00 95.19 102 ALA A O 1
ATOM 817 N N . CYS A 1 103 ? -7.338 -10.640 5.421 1.00 95.69 103 CYS A N 1
ATOM 818 C CA . CYS A 1 103 ? -7.073 -10.899 6.837 1.00 95.69 103 CYS A CA 1
ATOM 819 C C . CYS A 1 103 ? -7.226 -9.635 7.692 1.00 95.69 103 CYS A C 1
ATOM 821 O O . CYS A 1 103 ? -7.870 -9.675 8.739 1.00 95.69 103 CYS A O 1
ATOM 823 N N . VAL A 1 104 ? -6.683 -8.497 7.243 1.00 95.06 104 VAL A N 1
ATOM 824 C CA . VAL A 1 104 ? -6.823 -7.212 7.950 1.00 95.06 104 VAL A CA 1
ATOM 825 C C . VAL A 1 104 ? -8.291 -6.801 8.055 1.00 95.06 104 VAL A C 1
ATOM 827 O O . VAL A 1 104 ? -8.740 -6.409 9.132 1.00 95.06 104 VAL A O 1
ATOM 830 N N . SER A 1 105 ? -9.053 -6.930 6.968 1.00 96.12 105 SER A N 1
ATOM 831 C CA . SER A 1 105 ? -10.487 -6.632 6.954 1.00 96.12 105 SER A CA 1
ATOM 832 C C . SER A 1 105 ? -11.260 -7.541 7.912 1.00 96.12 105 SER A C 1
ATOM 834 O O . SER A 1 105 ? -12.057 -7.065 8.723 1.00 96.12 105 SER A O 1
ATOM 836 N N . PHE A 1 106 ? -10.954 -8.841 7.910 1.00 95.00 106 PHE A N 1
ATOM 837 C CA . PHE A 1 106 ? -11.535 -9.794 8.850 1.00 95.00 106 PHE A CA 1
ATOM 838 C C . PHE A 1 106 ? -11.237 -9.396 10.303 1.00 95.00 106 PHE A C 1
ATOM 840 O O . PHE A 1 106 ? -12.159 -9.225 11.100 1.00 95.00 106 PHE A O 1
ATOM 847 N N . CYS A 1 107 ? -9.973 -9.146 10.649 1.00 94.88 107 CYS A N 1
ATOM 848 C CA . CYS A 1 107 ? -9.598 -8.689 11.987 1.00 94.88 107 CYS A CA 1
ATOM 849 C C . CYS A 1 107 ? -10.307 -7.381 12.367 1.00 94.88 107 CYS A C 1
ATOM 851 O O . CYS A 1 107 ? -10.795 -7.242 13.489 1.00 94.88 107 CYS A O 1
ATOM 853 N N . ARG A 1 108 ? -10.428 -6.428 11.435 1.00 93.31 108 ARG A N 1
ATOM 854 C CA . ARG A 1 108 ? -11.112 -5.154 11.678 1.00 93.31 108 ARG A CA 1
ATOM 855 C C . ARG A 1 108 ? -12.575 -5.368 12.061 1.00 93.31 108 ARG A C 1
ATOM 857 O O . ARG A 1 108 ? -13.023 -4.757 13.031 1.00 93.31 108 ARG A O 1
ATOM 864 N N . ILE A 1 109 ? -13.297 -6.197 11.310 1.00 94.75 109 ILE A N 1
ATOM 865 C CA . ILE A 1 109 ? -14.738 -6.424 11.486 1.00 94.75 109 ILE A CA 1
ATOM 866 C C . ILE A 1 109 ? -15.012 -7.284 12.719 1.00 94.75 109 ILE A C 1
ATOM 868 O O . ILE A 1 109 ? -15.890 -6.950 13.507 1.00 94.75 109 ILE A O 1
ATOM 872 N N . TRP A 1 110 ? -14.260 -8.369 12.901 1.00 94.06 110 TRP A N 1
ATOM 873 C CA . TRP A 1 110 ? -14.561 -9.385 13.912 1.00 94.06 110 TRP A CA 1
ATOM 874 C C . TRP A 1 110 ? -13.865 -9.158 15.248 1.00 94.06 110 TRP A C 1
ATOM 876 O O . TRP A 1 110 ? -14.359 -9.618 16.271 1.00 94.06 110 TRP A O 1
ATOM 886 N N . VAL A 1 111 ? -12.737 -8.448 15.260 1.00 92.62 111 VAL A N 1
ATOM 887 C CA . VAL A 1 111 ? -11.979 -8.181 16.488 1.00 92.62 111 VAL A CA 1
ATOM 888 C C . VAL A 1 111 ? -12.048 -6.701 16.827 1.00 92.62 111 VAL A C 1
ATOM 890 O O . VAL A 1 111 ? -12.584 -6.333 17.867 1.00 92.62 111 VAL A O 1
ATOM 893 N N . CYS A 1 112 ? -11.583 -5.818 15.940 1.00 93.25 112 CYS A N 1
ATOM 894 C CA . CYS A 1 112 ? -11.455 -4.405 16.292 1.00 93.25 112 CYS A CA 1
ATOM 895 C C . CYS A 1 112 ? -12.808 -3.727 16.550 1.00 93.25 112 CYS A C 1
ATOM 897 O O . CYS A 1 112 ? -12.920 -2.981 17.515 1.00 93.25 112 CYS A O 1
ATOM 899 N N . VAL A 1 113 ? -13.830 -3.940 15.711 1.00 94.25 113 VAL A N 1
ATOM 900 C CA . VAL A 1 113 ? -15.147 -3.303 15.912 1.00 94.25 113 VAL A CA 1
ATOM 901 C C . VAL A 1 113 ? -15.811 -3.765 17.220 1.00 94.25 113 VAL A C 1
ATOM 903 O O . VAL A 1 113 ? -16.219 -2.888 17.983 1.00 94.25 113 VAL A O 1
ATOM 906 N N . PRO A 1 114 ? -15.885 -5.073 17.546 1.00 92.75 114 PRO A N 1
ATOM 907 C CA . PRO A 1 114 ? -16.401 -5.526 18.835 1.00 92.75 114 PRO A CA 1
ATOM 908 C C . PRO A 1 114 ? -15.583 -5.016 20.017 1.00 92.75 114 PRO A C 1
ATOM 910 O O . PRO A 1 114 ? -16.170 -4.520 20.970 1.00 92.75 114 PRO A O 1
ATOM 913 N N . CYS A 1 115 ? -14.248 -5.053 19.945 1.00 90.69 115 CYS A N 1
ATOM 914 C CA . CYS A 1 115 ? -13.397 -4.522 21.010 1.00 90.69 115 CYS A CA 1
ATOM 915 C C . CYS A 1 115 ? -13.646 -3.030 21.247 1.00 90.69 115 CYS A C 1
ATOM 917 O O . CYS A 1 115 ? -13.818 -2.620 22.389 1.00 90.69 115 CYS A O 1
ATOM 919 N N . LEU A 1 116 ? -13.723 -2.228 20.180 1.00 92.31 116 LEU A N 1
ATOM 920 C CA . LEU A 1 116 ? -14.042 -0.804 20.283 1.00 92.31 116 LEU A CA 1
ATOM 921 C C . LEU A 1 116 ? -15.433 -0.580 20.882 1.00 92.31 116 LEU A C 1
ATOM 923 O O . LEU A 1 116 ? -15.577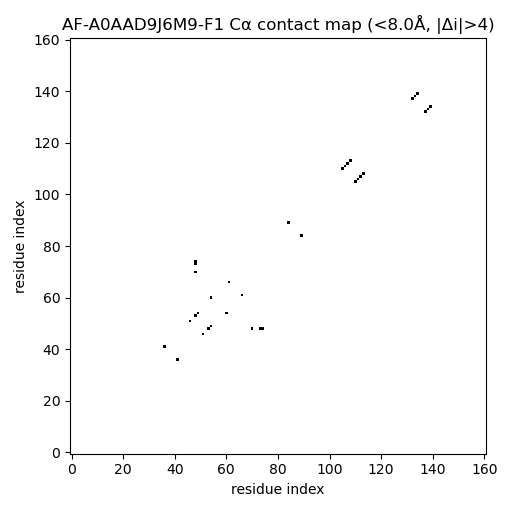 0.248 21.773 1.00 92.31 116 LEU A O 1
ATOM 927 N N . ARG A 1 117 ? -16.440 -1.352 20.451 1.00 92.00 117 ARG A N 1
ATOM 928 C CA . ARG A 1 117 ? -17.791 -1.312 21.034 1.00 92.00 117 ARG A CA 1
ATOM 929 C C . ARG A 1 117 ? -17.782 -1.654 22.524 1.00 92.00 117 ARG A C 1
ATOM 931 O O . ARG A 1 117 ? -18.473 -0.986 23.283 1.00 92.00 117 ARG A O 1
ATOM 938 N N . SER A 1 118 ? -17.002 -2.646 22.947 1.00 89.31 118 SER A N 1
ATOM 939 C CA . SER A 1 118 ? -16.854 -2.997 24.363 1.00 89.31 118 SER A CA 1
ATOM 940 C C . SER A 1 118 ? -16.165 -1.884 25.152 1.00 89.31 118 SER A C 1
ATOM 942 O O . SER A 1 118 ? -16.655 -1.495 26.207 1.00 89.31 118 SER A O 1
ATOM 944 N N . CYS A 1 119 ? -15.077 -1.313 24.626 1.00 91.69 119 CYS A N 1
ATOM 945 C CA . CYS A 1 119 ? -14.412 -0.166 25.245 1.00 91.69 119 CYS A CA 1
ATOM 946 C C . CYS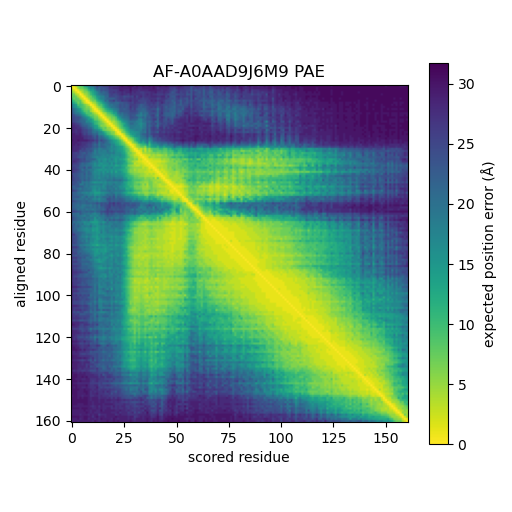 A 1 119 ? -15.344 1.046 25.364 1.00 91.69 119 CYS A C 1
ATOM 948 O O . CYS A 1 119 ? -15.317 1.722 26.386 1.00 91.69 119 CYS A O 1
ATOM 950 N N . ASP A 1 120 ? -16.184 1.311 24.362 1.00 91.81 120 ASP A N 1
ATOM 951 C CA . ASP A 1 120 ? -17.160 2.402 24.410 1.00 91.81 120 ASP A CA 1
ATOM 952 C C . ASP A 1 120 ? -18.181 2.212 25.538 1.00 91.81 120 ASP A C 1
ATOM 954 O O . ASP A 1 120 ? -18.529 3.187 26.202 1.00 91.81 120 ASP A O 1
ATOM 958 N N . ILE A 1 121 ? -18.633 0.979 25.796 1.00 92.75 121 ILE A N 1
ATOM 959 C CA . ILE A 1 121 ? -19.558 0.679 26.902 1.00 92.75 121 ILE A CA 1
ATOM 960 C C . ILE A 1 121 ? -18.890 0.965 28.253 1.00 92.75 121 ILE A C 1
ATOM 962 O O . ILE A 1 121 ? -19.482 1.631 29.100 1.00 92.75 121 ILE A O 1
ATOM 966 N N . GLU A 1 122 ? -17.640 0.542 28.440 1.00 90.81 122 GLU A N 1
ATOM 967 C CA . GLU A 1 122 ? -16.877 0.850 29.659 1.00 90.81 122 GLU A CA 1
ATOM 968 C C . GLU A 1 122 ? -16.651 2.365 29.813 1.00 90.81 122 GLU A C 1
ATOM 970 O O . GLU A 1 122 ? -16.836 2.950 30.885 1.00 90.81 122 GLU A O 1
ATOM 975 N N . LEU A 1 123 ? -16.319 3.040 28.709 1.00 90.50 123 LEU A N 1
ATOM 976 C CA . LEU A 1 123 ? -16.129 4.487 28.674 1.00 90.50 123 LEU A CA 1
ATOM 977 C C . LEU A 1 123 ? -17.424 5.263 28.927 1.00 90.50 123 LEU A C 1
ATOM 979 O O . LEU A 1 123 ? -17.337 6.389 29.409 1.00 90.50 123 LEU A O 1
ATOM 983 N N . MET A 1 124 ? -18.611 4.716 28.641 1.00 92.38 124 MET A N 1
ATOM 984 C CA . MET A 1 124 ? -19.884 5.364 28.989 1.00 92.38 124 MET A CA 1
ATOM 985 C C . MET A 1 124 ? -20.013 5.552 30.502 1.00 92.38 124 MET A C 1
ATOM 987 O O . MET A 1 124 ? -20.363 6.645 30.947 1.00 92.38 124 MET A O 1
ATOM 991 N N . CYS A 1 125 ? -19.661 4.537 31.291 1.00 86.19 125 CYS A N 1
ATOM 992 C CA . CYS A 1 125 ? -19.662 4.627 32.751 1.00 86.19 125 CYS A CA 1
ATOM 993 C C . CYS A 1 125 ? -18.637 5.657 33.245 1.00 86.19 125 CYS A C 1
ATOM 995 O O . CYS A 1 125 ? -18.957 6.523 34.060 1.00 86.19 125 CYS A O 1
ATOM 997 N N . VAL A 1 126 ? -17.416 5.620 32.700 1.00 91.69 126 VAL A N 1
ATOM 998 C CA . VAL A 1 126 ? -16.364 6.595 33.039 1.00 91.69 126 VAL A CA 1
ATOM 999 C C . VAL A 1 126 ? -16.798 8.015 32.681 1.00 91.69 126 VAL A C 1
ATOM 1001 O O . VAL A 1 126 ? -16.607 8.932 33.476 1.00 91.69 126 VAL A O 1
ATOM 1004 N N . ARG A 1 127 ? -17.423 8.208 31.515 1.00 91.88 127 ARG A N 1
ATOM 1005 C CA . ARG A 1 127 ? -17.938 9.507 31.071 1.00 91.88 127 ARG A CA 1
ATOM 1006 C C . ARG A 1 127 ? -19.009 10.052 32.000 1.00 91.88 127 ARG A C 1
ATOM 1008 O O . ARG A 1 127 ? -18.966 11.239 32.286 1.00 91.88 127 ARG A O 1
ATOM 1015 N N . GLN A 1 128 ? -19.929 9.221 32.483 1.00 92.75 128 GLN A N 1
ATOM 1016 C CA . GLN A 1 128 ? -20.951 9.661 33.437 1.00 92.75 128 GLN A CA 1
ATOM 1017 C C . GLN A 1 128 ? -20.326 10.154 34.744 1.00 92.75 128 GLN A C 1
ATOM 1019 O O . GLN A 1 128 ? -20.664 11.235 35.218 1.00 92.75 128 GLN A O 1
ATOM 1024 N N . VAL A 1 129 ? -19.373 9.402 35.302 1.00 91.38 129 VAL A N 1
ATOM 1025 C CA . VAL A 1 129 ? -18.661 9.816 36.522 1.00 91.38 129 VAL A CA 1
ATOM 1026 C C . VAL A 1 129 ? -17.869 11.097 36.274 1.00 91.38 129 VAL A C 1
ATOM 1028 O O . VAL A 1 129 ? -17.925 12.031 37.071 1.00 91.38 129 VAL A O 1
ATOM 1031 N N . PHE A 1 130 ? -17.163 11.162 35.148 1.00 91.88 130 PHE A N 1
ATOM 1032 C CA . PHE A 1 130 ? -16.374 12.323 34.771 1.00 91.88 130 PHE A CA 1
ATOM 1033 C C . PHE A 1 130 ? -17.241 13.573 34.588 1.00 91.88 130 PHE A C 1
ATOM 1035 O O . PHE A 1 130 ? -16.882 14.626 35.102 1.00 91.88 130 PHE A O 1
ATOM 1042 N N . ASP A 1 131 ? -18.400 13.465 33.937 1.00 93.56 131 ASP A N 1
ATOM 1043 C CA . ASP A 1 131 ? -19.330 14.583 33.752 1.00 93.56 131 ASP A CA 1
ATOM 1044 C C . ASP A 1 131 ? -19.861 15.112 35.093 1.00 93.56 131 ASP A C 1
ATOM 1046 O O . ASP A 1 131 ? -19.838 16.317 35.342 1.00 93.56 131 ASP A O 1
ATOM 1050 N N . VAL A 1 132 ? -20.225 14.219 36.020 1.00 92.56 132 VAL A N 1
ATOM 1051 C CA . VAL A 1 132 ? -20.622 14.607 37.385 1.00 92.56 132 VAL A CA 1
ATOM 1052 C C . VAL A 1 132 ? -19.481 15.327 38.109 1.00 92.56 132 VAL A C 1
ATOM 1054 O O . VAL A 1 132 ? -19.711 16.353 38.758 1.00 92.56 132 VAL A O 1
ATOM 1057 N N . CYS A 1 133 ? -18.241 14.847 37.983 1.00 90.31 133 CYS A N 1
ATOM 1058 C CA . CYS A 1 133 ? -17.076 15.541 38.529 1.00 90.31 133 CYS A CA 1
ATOM 1059 C C . CYS A 1 133 ? -16.899 16.933 37.903 1.00 90.31 133 CYS A C 1
ATOM 1061 O O . CYS A 1 133 ? -16.706 17.907 38.632 1.00 90.31 133 CYS A O 1
ATOM 1063 N N . LEU A 1 134 ? -17.000 17.059 36.577 1.00 92.50 134 LEU A N 1
ATOM 1064 C CA . LEU A 1 134 ? -16.891 18.348 35.892 1.00 92.50 134 LEU A CA 1
ATOM 1065 C C . LEU A 1 134 ? -17.966 19.330 36.370 1.00 92.50 134 LEU A C 1
ATOM 1067 O O . LEU A 1 134 ? -17.644 20.470 36.697 1.00 92.50 134 LEU A O 1
ATOM 1071 N N . GLN A 1 135 ? -19.223 18.901 36.476 1.00 91.06 135 GLN A N 1
ATOM 1072 C CA . GLN A 1 135 ? -20.307 19.763 36.953 1.00 91.06 135 GLN A CA 1
ATOM 1073 C C . GLN A 1 135 ? -20.116 20.175 38.416 1.00 91.06 135 GLN A C 1
ATOM 1075 O O . GLN A 1 135 ? -20.350 21.330 38.768 1.00 91.06 135 GLN A O 1
ATOM 1080 N N . THR A 1 136 ? -19.639 19.259 39.259 1.00 89.31 136 THR A N 1
ATOM 1081 C CA . THR A 1 136 ? -19.460 19.517 40.694 1.00 89.31 136 THR A CA 1
ATOM 1082 C C . THR A 1 136 ? -18.279 20.448 40.970 1.00 89.31 136 THR A C 1
ATOM 1084 O O . THR A 1 136 ? -18.375 21.314 41.836 1.00 89.31 136 THR A O 1
ATOM 1087 N N . PHE A 1 137 ? -17.168 20.297 40.245 1.00 88.12 137 PHE A N 1
ATOM 1088 C CA . PHE A 1 137 ? -15.952 21.080 40.484 1.00 88.12 137 PHE A CA 1
ATOM 1089 C C . PHE A 1 137 ? -15.824 22.276 39.545 1.00 88.12 137 PHE A C 1
ATOM 1091 O O . PHE A 1 137 ? -15.630 23.401 39.996 1.00 88.12 137 PHE A O 1
ATOM 1098 N N . LEU A 1 138 ? -15.933 22.053 38.235 1.00 85.38 138 LEU A N 1
ATOM 1099 C CA . LEU A 1 138 ? -15.730 23.106 37.242 1.00 85.38 138 LEU A CA 1
ATOM 1100 C C . LEU A 1 138 ? -16.980 23.947 36.991 1.00 85.38 138 LEU A C 1
ATOM 1102 O O . LEU A 1 138 ? -16.830 25.118 36.655 1.00 85.38 138 LEU A O 1
ATOM 1106 N N . GLY A 1 139 ? -18.180 23.407 37.214 1.00 87.00 139 GLY A N 1
ATOM 1107 C CA . GLY A 1 139 ? -19.431 24.172 37.182 1.00 87.00 139 GLY A CA 1
ATOM 1108 C C . GLY A 1 139 ? -19.389 25.428 38.066 1.00 87.00 139 GLY A C 1
ATOM 1109 O O . GLY A 1 139 ? -19.486 26.538 37.536 1.00 87.00 139 GLY A O 1
ATOM 1110 N N . PRO A 1 140 ? -19.166 25.309 39.391 1.00 86.12 140 PRO A N 1
ATOM 1111 C CA . PRO A 1 140 ? -19.089 26.476 40.269 1.00 86.12 140 PRO A CA 1
ATOM 1112 C C . PRO A 1 140 ? -17.885 27.380 39.970 1.00 86.12 140 PRO A C 1
ATOM 1114 O O . PRO A 1 140 ? -17.990 28.599 40.108 1.00 86.12 140 PRO A O 1
ATOM 1117 N N . CYS A 1 141 ? -16.754 26.826 39.520 1.00 84.00 141 CYS A N 1
ATOM 1118 C CA . CYS A 1 141 ? -15.608 27.632 39.095 1.00 84.00 141 CYS A CA 1
ATOM 1119 C C . CYS A 1 141 ? -15.945 28.502 37.879 1.00 84.00 141 CYS A C 1
ATOM 1121 O O . CYS A 1 141 ? -15.643 29.693 37.881 1.00 84.00 141 CYS A O 1
ATOM 1123 N N . TRP A 1 142 ? -16.584 27.938 36.853 1.00 86.38 142 TRP A N 1
ATOM 1124 C CA . TRP A 1 142 ? -16.934 28.671 35.637 1.00 86.38 142 TRP A CA 1
ATOM 1125 C C . TRP A 1 142 ? -18.027 29.711 35.887 1.00 86.38 142 TRP A C 1
ATOM 1127 O O . TRP A 1 142 ? -17.941 30.829 35.387 1.00 86.38 142 TRP A O 1
ATOM 1137 N N . GLU A 1 143 ? -19.004 29.384 36.732 1.00 86.75 143 GLU A N 1
ATOM 1138 C CA . GLU A 1 143 ? -20.008 30.328 37.230 1.00 86.75 143 GLU A CA 1
ATOM 1139 C C . GLU A 1 143 ? -19.339 31.523 37.938 1.00 86.75 143 GLU A C 1
ATOM 1141 O O . GLU A 1 143 ? -19.661 32.683 37.670 1.00 86.75 143 GLU A O 1
ATOM 1146 N N . ALA A 1 144 ? -18.351 31.264 38.802 1.00 85.56 144 ALA A N 1
ATOM 1147 C CA . ALA A 1 144 ? -17.587 32.311 39.478 1.00 85.56 144 ALA A CA 1
ATOM 1148 C C . ALA A 1 144 ? -16.755 33.155 38.496 1.00 85.56 144 ALA A C 1
ATOM 1150 O O . ALA A 1 144 ? -16.752 34.384 38.593 1.00 85.56 144 ALA A O 1
ATOM 1151 N N . PHE A 1 145 ? -16.105 32.524 37.514 1.00 86.50 145 PHE A N 1
ATOM 1152 C CA . PHE A 1 145 ? -15.379 33.224 36.451 1.00 86.50 145 PHE A CA 1
ATOM 1153 C C . PHE A 1 145 ? -16.304 34.094 35.591 1.00 86.50 145 PHE A C 1
ATOM 1155 O O . PHE A 1 145 ? -15.974 35.245 35.313 1.00 86.50 145 PHE A O 1
ATOM 1162 N N . GLY A 1 146 ? -17.489 33.606 35.222 1.00 86.06 146 GLY A N 1
ATOM 1163 C CA . GLY A 1 146 ? -18.487 34.383 34.485 1.00 86.06 146 GLY A CA 1
ATOM 1164 C C . GLY A 1 146 ? -18.954 35.619 35.257 1.00 86.06 146 GLY A C 1
ATOM 1165 O O . GLY A 1 146 ? -19.098 36.699 34.681 1.00 86.06 146 GLY A O 1
ATOM 1166 N N . ARG A 1 147 ? -19.097 35.511 36.585 1.00 82.62 147 ARG A N 1
ATOM 1167 C CA . ARG A 1 147 ? -19.443 36.648 37.456 1.00 82.62 147 ARG A CA 1
ATOM 1168 C C . ARG A 1 147 ? -18.363 37.727 37.522 1.00 82.62 147 ARG A C 1
ATOM 1170 O O . ARG A 1 147 ? -18.716 38.890 37.710 1.00 82.62 147 ARG A O 1
ATOM 1177 N N . LEU A 1 148 ? -17.087 37.391 37.313 1.00 82.69 148 LEU A N 1
ATOM 1178 C CA . LEU A 1 148 ? -16.017 38.396 37.208 1.00 82.69 148 LEU A CA 1
ATOM 1179 C C . LEU A 1 148 ? -16.213 39.313 35.990 1.00 82.69 148 LEU A C 1
ATOM 1181 O O . LEU A 1 148 ? -15.928 40.505 36.068 1.00 82.69 148 LEU A O 1
ATOM 1185 N N . PHE A 1 149 ? -16.753 38.785 34.890 1.00 80.06 149 PHE A N 1
ATOM 1186 C CA . PHE A 1 149 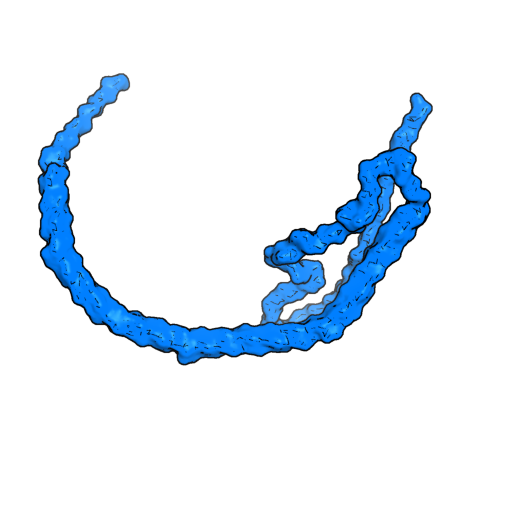? -16.996 39.546 33.659 1.00 80.06 149 PHE A CA 1
ATOM 1187 C C . PHE A 1 149 ? -18.426 40.099 33.542 1.00 80.06 149 PHE A C 1
ATOM 1189 O O . PHE A 1 149 ? -18.675 40.995 32.737 1.00 80.06 149 PHE A O 1
ATOM 1196 N N . TYR A 1 150 ? -19.362 39.626 34.370 1.00 81.44 150 TYR A N 1
ATOM 1197 C CA . TYR A 1 150 ? -20.784 39.991 34.322 1.00 81.44 150 TYR A CA 1
ATOM 1198 C C . TYR A 1 150 ? -21.061 41.500 34.463 1.00 81.44 150 TYR A C 1
ATOM 1200 O O . TYR A 1 150 ? -22.004 42.021 33.871 1.00 81.44 150 TYR A O 1
ATOM 1208 N N . ASN A 1 151 ? -20.244 42.229 35.226 1.00 75.19 151 ASN A N 1
ATOM 1209 C CA . ASN A 1 151 ? -20.479 43.653 35.494 1.00 75.19 151 ASN A CA 1
ATOM 1210 C C . ASN A 1 151 ? -19.917 44.615 34.428 1.00 75.19 151 ASN A C 1
ATOM 1212 O O . ASN A 1 151 ? -20.032 45.833 34.587 1.00 75.19 151 ASN A O 1
ATOM 1216 N N . ILE A 1 152 ? -19.332 44.119 33.332 1.00 81.19 152 ILE A N 1
ATOM 1217 C CA . ILE A 1 152 ? -18.775 44.978 32.277 1.00 81.19 152 ILE A CA 1
ATOM 1218 C C . ILE A 1 152 ? -19.909 45.489 31.376 1.00 81.19 152 ILE A C 1
ATOM 1220 O O . ILE A 1 152 ? -20.356 44.836 30.436 1.00 81.19 152 ILE A O 1
ATOM 1224 N N . ARG A 1 153 ? -20.393 46.698 31.671 1.00 77.88 153 ARG A N 1
ATOM 1225 C CA . ARG A 1 153 ? -21.417 47.401 30.883 1.00 77.88 153 ARG A CA 1
ATOM 1226 C C . ARG A 1 153 ? -20.760 48.168 29.736 1.00 77.88 153 ARG A C 1
ATOM 1228 O O . ARG A 1 153 ? -20.279 49.281 29.931 1.00 77.88 153 ARG A O 1
ATOM 1235 N N . VAL A 1 154 ? -20.769 47.599 28.533 1.00 80.81 154 VAL A N 1
ATOM 1236 C CA . VAL A 1 154 ? -20.292 48.288 27.324 1.00 80.81 154 VAL A CA 1
ATOM 1237 C C . VAL A 1 154 ? -21.370 49.258 26.838 1.00 80.81 154 VAL A C 1
ATOM 1239 O O . VAL A 1 154 ? -22.469 48.847 26.472 1.00 80.81 154 VAL A O 1
ATOM 1242 N N . LYS A 1 155 ? -21.069 50.559 26.837 1.00 80.25 155 LYS A N 1
ATOM 1243 C CA . LYS A 1 155 ? -21.893 51.574 26.169 1.00 80.25 155 LYS A CA 1
ATOM 1244 C C . LYS A 1 155 ? -21.278 51.866 24.807 1.00 80.25 155 LYS A C 1
ATOM 1246 O O . LYS A 1 155 ? -20.188 52.424 24.733 1.00 80.25 155 LYS A O 1
ATOM 1251 N N . LEU A 1 156 ? -21.978 51.490 23.743 1.00 77.56 156 LEU A N 1
ATOM 1252 C CA . LEU A 1 156 ? -21.602 51.865 22.384 1.00 77.56 156 LEU A CA 1
ATOM 1253 C C . LEU A 1 156 ? -22.037 53.312 22.152 1.00 77.56 156 LEU A C 1
ATOM 1255 O O . LEU A 1 156 ? -23.226 53.602 22.038 1.00 77.56 156 LEU A O 1
ATOM 1259 N N . ILE A 1 157 ? -21.070 54.224 22.124 1.00 78.69 157 ILE A N 1
ATOM 1260 C CA . ILE A 1 157 ? -21.301 55.596 21.678 1.00 78.69 157 ILE A CA 1
ATOM 1261 C C . ILE A 1 157 ? -21.181 55.566 20.159 1.00 78.69 157 ILE A C 1
ATOM 1263 O O . ILE A 1 157 ? -20.094 55.370 19.620 1.00 78.69 157 ILE A O 1
ATOM 1267 N N . LYS A 1 158 ? -22.312 55.715 19.470 1.00 72.06 158 LYS A N 1
ATOM 1268 C CA . LYS A 1 158 ? -22.327 55.904 18.022 1.00 72.06 158 LYS A CA 1
ATOM 1269 C C . LYS A 1 158 ? -21.788 57.305 17.733 1.00 72.06 158 LYS A C 1
ATOM 1271 O O . LYS A 1 158 ? -22.489 58.290 17.940 1.00 72.06 158 LYS A O 1
ATOM 1276 N N . SER A 1 159 ? -20.531 57.386 17.311 1.00 65.06 159 SER A N 1
ATOM 1277 C CA . SER A 1 159 ? -19.953 58.597 16.736 1.00 65.06 159 SER A CA 1
ATOM 1278 C C . SER A 1 159 ? -20.498 58.756 15.319 1.00 65.06 159 SER A C 1
ATOM 1280 O O . SER A 1 159 ? -20.072 58.045 14.409 1.00 65.06 159 SER A O 1
ATOM 1282 N N . GLU A 1 160 ? -21.490 59.628 15.157 1.00 65.31 160 GLU A N 1
ATOM 1283 C CA . GLU A 1 160 ? -21.926 60.094 13.842 1.00 65.31 160 GLU A CA 1
ATOM 1284 C C . GLU A 1 160 ? -20.874 61.102 13.359 1.00 65.31 160 GLU A C 1
ATOM 1286 O O . GLU A 1 160 ? -20.677 62.144 13.988 1.00 65.31 160 GLU A O 1
ATOM 1291 N N . VAL A 1 161 ? -20.117 60.699 12.336 1.00 60.22 161 VAL A N 1
ATOM 1292 C CA . VAL A 1 161 ? -19.210 61.551 11.551 1.00 60.22 161 VAL A CA 1
ATOM 1293 C C . VAL A 1 161 ? -19.959 61.990 10.307 1.00 60.22 161 VAL A C 1
ATOM 1295 O O . VAL A 1 161 ? -20.630 61.111 9.718 1.00 60.22 161 VAL A O 1
#

Radius of gyration: 34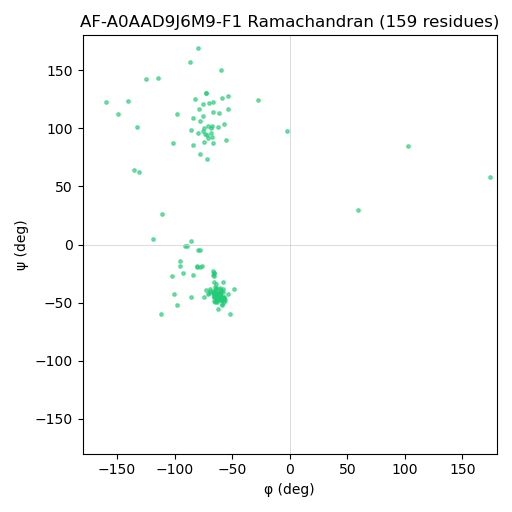.44 Å; Cα contacts (8 Å, |Δi|>4): 17; chains: 1; bounding box: 55×76×84 Å

Mean predicted aligned error: 15.62 Å